Protein AF-A0A815YZP9-F1 (afdb_monomer_lite)

Sequence (103 aa):
FGKSSGSPTELGLYIDAQTAYDYLIYRQKILPENIIVLGTSLGASVAIQLVSDPLNHVKLAIFENAFISVPEIAKYFLTYAKSVIGITKSIGFIYLFDSLTKV

Secondary structure (DSSP, 8-state):
-TT--S---HHHHHHHHHHHHHIIIIIS---GGG-EEEEETHHHHHHHHHHHSTT---SEEEEES--S-HHHHHHHHHHHHHHHH------SSTTS---SS--

Structure (mmCIF, N/CA/C/O backbone):
data_AF-A0A815YZP9-F1
#
_entry.id   AF-A0A815YZP9-F1
#
loop_
_atom_site.group_PDB
_atom_site.id
_atom_site.type_symbol
_atom_site.label_atom_id
_atom_site.label_alt_id
_atom_site.label_comp_id
_atom_site.label_asym_id
_atom_site.label_entity_id
_atom_site.label_seq_id
_atom_site.pdbx_PDB_ins_code
_atom_site.Cartn_x
_atom_site.Cartn_y
_atom_site.Cartn_z
_atom_site.occupancy
_atom_site.B_iso_or_equiv
_atom_site.auth_seq_id
_atom_site.auth_comp_id
_atom_site.auth_asym_id
_atom_site.auth_atom_id
_atom_site.pdbx_PDB_model_num
ATOM 1 N N . PHE A 1 1 ? 1.144 10.297 -9.907 1.00 84.75 1 PHE A N 1
ATOM 2 C CA . PHE A 1 1 ? 0.330 9.675 -10.984 1.00 84.75 1 PHE A CA 1
ATOM 3 C C . PHE A 1 1 ? -0.967 10.460 -11.142 1.00 84.75 1 PHE A C 1
ATOM 5 O O . PHE A 1 1 ? -1.517 10.894 -10.136 1.00 84.75 1 PHE A O 1
ATOM 12 N N . GLY A 1 2 ? -1.458 10.680 -12.366 1.00 93.62 2 GLY A N 1
ATOM 13 C CA . GLY A 1 2 ? -2.653 11.502 -12.591 1.00 93.62 2 GLY A CA 1
ATOM 14 C C . GLY A 1 2 ? -2.469 12.934 -12.075 1.00 93.62 2 GLY A C 1
ATOM 15 O O . GLY A 1 2 ? -1.607 13.654 -12.567 1.00 93.62 2 GLY A O 1
ATOM 16 N N . LYS A 1 3 ? -3.263 13.327 -11.072 1.00 95.75 3 LYS A N 1
ATOM 17 C CA . LYS A 1 3 ? -3.179 14.646 -10.415 1.00 95.75 3 LYS A CA 1
ATOM 18 C C . LYS A 1 3 ? -2.314 14.661 -9.146 1.00 95.75 3 LYS A C 1
ATOM 20 O O . LYS A 1 3 ? -2.120 15.733 -8.580 1.00 95.75 3 LYS A O 1
ATOM 25 N N . SER A 1 4 ? -1.821 13.509 -8.683 1.00 93.12 4 SER A N 1
ATOM 26 C CA . SER A 1 4 ? -0.933 13.444 -7.515 1.00 93.12 4 SER A CA 1
ATOM 27 C C . SER A 1 4 ? 0.439 14.031 -7.848 1.00 93.12 4 SER A C 1
ATOM 29 O O . SER A 1 4 ? 0.972 13.766 -8.930 1.00 93.12 4 SER A O 1
ATOM 31 N N . SER A 1 5 ? 0.997 14.800 -6.912 1.00 95.31 5 SER A N 1
ATOM 32 C CA . SER A 1 5 ? 2.326 15.411 -7.005 1.00 95.31 5 SER A CA 1
ATOM 33 C C . SER A 1 5 ? 3.457 14.395 -6.781 1.00 95.31 5 SER A C 1
ATOM 35 O O . SER A 1 5 ? 3.213 13.210 -6.555 1.00 95.31 5 SER A O 1
ATOM 37 N N . GLY A 1 6 ? 4.706 14.869 -6.856 1.00 92.94 6 GLY A N 1
ATOM 38 C CA . GLY A 1 6 ? 5.900 14.058 -6.622 1.00 92.94 6 GLY A CA 1
ATOM 39 C C . GLY A 1 6 ? 6.318 13.209 -7.823 1.00 92.94 6 GLY A C 1
ATOM 40 O O . GLY A 1 6 ? 5.794 13.349 -8.929 1.00 92.94 6 GLY A O 1
ATOM 41 N N . SER A 1 7 ? 7.285 12.327 -7.580 1.00 93.06 7 SER A N 1
ATOM 42 C CA . SER A 1 7 ? 7.819 11.389 -8.569 1.00 93.06 7 SER A CA 1
ATOM 43 C C . SER A 1 7 ? 7.686 9.965 -8.038 1.00 93.06 7 SER A C 1
ATOM 45 O O . SER A 1 7 ? 7.932 9.751 -6.849 1.00 93.06 7 SER A O 1
ATOM 47 N N . PRO A 1 8 ? 7.320 8.987 -8.885 1.00 89.06 8 PRO A N 1
ATOM 48 C CA . PRO A 1 8 ? 7.169 7.612 -8.445 1.00 89.06 8 PRO A CA 1
ATOM 49 C C . PRO A 1 8 ? 8.532 7.053 -8.038 1.00 89.06 8 PRO A C 1
ATOM 51 O O . PRO A 1 8 ? 9.444 6.931 -8.854 1.00 89.06 8 PRO A O 1
ATOM 54 N N . THR A 1 9 ? 8.648 6.704 -6.767 1.00 91.00 9 THR A N 1
ATOM 55 C CA . THR A 1 9 ? 9.720 5.873 -6.230 1.00 91.00 9 THR A CA 1
ATOM 56 C C . THR A 1 9 ? 9.065 4.728 -5.492 1.00 91.00 9 THR A C 1
ATOM 58 O O . THR A 1 9 ? 7.912 4.822 -5.080 1.00 91.00 9 THR A O 1
ATOM 61 N N . GLU A 1 10 ? 9.781 3.634 -5.324 1.00 88.75 10 GLU A N 1
ATOM 62 C CA . GLU A 1 10 ? 9.223 2.475 -4.650 1.00 88.75 10 GLU A CA 1
ATOM 63 C C . GLU A 1 10 ? 8.792 2.772 -3.204 1.00 88.75 10 GLU A C 1
ATOM 65 O O . GLU A 1 10 ? 7.641 2.545 -2.840 1.00 88.75 10 GLU A O 1
ATOM 70 N N . LEU A 1 11 ? 9.683 3.382 -2.414 1.00 93.81 11 LEU A N 1
ATOM 71 C CA . LEU A 1 11 ? 9.358 3.841 -1.065 1.00 93.81 11 LEU A CA 1
ATOM 72 C C . LEU A 1 11 ? 8.194 4.842 -1.084 1.00 93.81 11 LEU A C 1
ATOM 74 O O . LEU A 1 11 ? 7.326 4.790 -0.218 1.00 93.81 11 LEU A O 1
ATOM 78 N N . GLY A 1 12 ? 8.152 5.726 -2.085 1.00 96.00 12 GLY A N 1
ATOM 79 C CA . GLY A 1 12 ? 7.045 6.658 -2.276 1.00 96.00 12 GLY A CA 1
ATOM 80 C C . GLY A 1 12 ? 5.712 5.942 -2.484 1.00 96.00 12 GLY A C 1
ATOM 81 O O . GLY A 1 12 ? 4.734 6.297 -1.842 1.00 96.00 12 GLY A O 1
ATOM 82 N N . LEU A 1 13 ? 5.678 4.883 -3.297 1.00 94.94 13 LEU A N 1
ATOM 83 C CA . LEU A 1 13 ? 4.468 4.089 -3.524 1.00 94.94 13 LEU A CA 1
ATOM 84 C C . LEU A 1 13 ? 3.998 3.366 -2.254 1.00 94.94 13 LEU A C 1
ATOM 86 O O . LEU A 1 13 ? 2.794 3.269 -2.029 1.00 94.94 13 LEU A O 1
ATOM 90 N N . TYR A 1 14 ? 4.917 2.892 -1.408 1.00 95.50 14 TYR A N 1
ATOM 91 C CA . TYR A 1 14 ? 4.558 2.311 -0.109 1.00 95.50 14 TYR A CA 1
ATOM 92 C C . TYR A 1 14 ? 3.980 3.352 0.849 1.00 95.50 14 TYR A C 1
ATOM 94 O O . TYR A 1 14 ? 2.959 3.098 1.486 1.00 95.50 14 TYR A O 1
ATOM 102 N N . ILE A 1 15 ? 4.582 4.542 0.907 1.00 97.31 15 ILE A N 1
ATOM 103 C CA . ILE A 1 15 ? 4.067 5.664 1.704 1.00 97.31 15 ILE A CA 1
ATOM 104 C C . ILE A 1 15 ? 2.686 6.092 1.198 1.00 97.31 15 ILE A C 1
ATOM 106 O O . ILE A 1 15 ? 1.778 6.305 2.002 1.00 97.31 15 ILE A O 1
ATOM 110 N N . ASP A 1 16 ? 2.502 6.184 -0.118 1.00 97.56 16 ASP A N 1
ATOM 111 C CA . ASP A 1 16 ? 1.221 6.528 -0.734 1.00 97.56 16 ASP A CA 1
ATOM 112 C C . ASP A 1 16 ? 0.142 5.490 -0.379 1.00 97.56 16 ASP A C 1
ATOM 114 O O . ASP A 1 16 ? -0.979 5.858 -0.021 1.00 97.56 16 ASP A O 1
ATOM 118 N N . ALA A 1 17 ? 0.481 4.196 -0.419 1.00 97.62 17 ALA A N 1
ATOM 119 C CA . ALA A 1 17 ? -0.427 3.114 -0.043 1.00 97.62 17 ALA A CA 1
ATOM 120 C C . ALA A 1 17 ? -0.816 3.169 1.441 1.00 97.62 17 ALA A C 1
ATOM 122 O O . ALA A 1 17 ? -2.005 3.087 1.759 1.00 97.62 17 ALA A O 1
ATOM 123 N N . GLN A 1 18 ? 0.155 3.378 2.338 1.00 98.38 18 GLN A N 1
ATOM 124 C CA . GLN A 1 18 ? -0.119 3.549 3.767 1.00 98.38 18 GLN A CA 1
ATOM 125 C C . GLN A 1 18 ? -0.999 4.774 4.015 1.00 98.38 18 GLN A C 1
ATOM 127 O O . GLN A 1 18 ? -1.987 4.695 4.736 1.00 98.38 18 GLN A O 1
ATOM 132 N N . THR A 1 19 ? -0.700 5.894 3.356 1.00 98.25 19 THR A N 1
ATOM 133 C CA . THR A 1 19 ? -1.473 7.137 3.485 1.00 98.25 19 THR A CA 1
ATOM 134 C C . THR A 1 19 ? -2.927 6.937 3.054 1.00 98.25 19 THR A C 1
ATOM 136 O O . THR A 1 19 ? -3.846 7.459 3.689 1.00 98.25 19 THR A O 1
ATOM 139 N N . ALA A 1 20 ? -3.161 6.166 1.988 1.00 97.94 20 ALA A N 1
ATOM 140 C CA . ALA A 1 20 ? -4.506 5.823 1.543 1.00 97.94 20 ALA A CA 1
ATOM 141 C C . ALA A 1 20 ? -5.245 4.943 2.566 1.00 97.94 20 ALA A C 1
ATOM 143 O O . ALA A 1 20 ? -6.410 5.211 2.865 1.00 97.94 20 ALA A O 1
ATOM 144 N N . TYR A 1 21 ? -4.579 3.935 3.134 1.00 98.56 21 TYR A N 1
ATOM 145 C CA . TYR A 1 21 ? -5.147 3.092 4.190 1.00 98.56 21 TYR A CA 1
ATOM 146 C C . TYR A 1 21 ? -5.487 3.908 5.449 1.00 98.56 21 TYR A C 1
ATOM 148 O O . TYR A 1 21 ? -6.629 3.892 5.915 1.00 98.56 21 TYR A O 1
ATOM 156 N N . ASP A 1 22 ? -4.549 4.722 5.929 1.00 98.50 22 ASP A N 1
ATOM 157 C CA . ASP A 1 22 ? -4.721 5.609 7.081 1.00 98.50 22 ASP A CA 1
ATOM 158 C C . ASP A 1 22 ? -5.873 6.597 6.874 1.00 98.50 22 ASP A C 1
ATOM 160 O O . ASP A 1 22 ? -6.635 6.899 7.796 1.00 98.50 22 ASP A O 1
ATOM 164 N N . TYR A 1 23 ? -6.055 7.093 5.651 1.00 98.62 23 TYR A N 1
ATOM 165 C CA . TYR A 1 23 ? -7.193 7.937 5.318 1.00 98.62 23 TYR A CA 1
ATOM 166 C C . TYR A 1 23 ? -8.529 7.203 5.519 1.00 98.62 23 TYR A C 1
ATOM 168 O O . TYR A 1 23 ? -9.452 7.768 6.118 1.00 98.62 23 TYR A O 1
ATOM 176 N N . LEU A 1 24 ? -8.643 5.946 5.079 1.00 98.44 24 LEU A N 1
ATOM 177 C CA . LEU A 1 24 ? -9.858 5.147 5.272 1.00 98.44 24 LEU A CA 1
ATOM 178 C C . LEU A 1 24 ? -10.141 4.911 6.764 1.00 98.44 24 LEU A C 1
ATOM 180 O O . LEU A 1 24 ? -11.262 5.140 7.225 1.00 98.44 24 LEU A O 1
ATOM 184 N N . ILE A 1 25 ? -9.121 4.540 7.536 1.00 98.19 25 ILE A N 1
ATOM 185 C CA . ILE A 1 25 ? -9.261 4.255 8.969 1.00 98.19 25 ILE A CA 1
ATOM 186 C C . ILE A 1 25 ? -9.542 5.532 9.769 1.00 98.19 25 ILE A C 1
ATOM 188 O O . ILE A 1 25 ? -10.538 5.640 10.487 1.00 98.19 25 ILE A O 1
ATOM 192 N N . TYR A 1 26 ? -8.680 6.541 9.664 1.00 98.06 26 TYR A N 1
ATOM 193 C CA . TYR A 1 26 ? -8.694 7.668 10.595 1.00 98.06 26 TYR A CA 1
ATOM 194 C C . TYR A 1 26 ? -9.608 8.804 10.159 1.00 98.06 26 TYR A C 1
ATOM 196 O O . TYR A 1 26 ? -10.181 9.473 11.028 1.00 98.06 26 TYR A O 1
ATOM 204 N N . ARG A 1 27 ? -9.757 9.040 8.850 1.00 98.25 27 ARG A N 1
ATOM 205 C CA . ARG A 1 27 ? -10.597 10.126 8.320 1.00 98.25 27 ARG A CA 1
ATOM 206 C C . ARG A 1 27 ? -11.991 9.638 7.965 1.00 98.25 27 ARG A C 1
ATOM 208 O O . ARG A 1 27 ? -12.948 10.296 8.354 1.00 98.25 27 ARG A O 1
ATOM 215 N N . GLN A 1 28 ? -12.100 8.505 7.275 1.00 98.38 28 GLN A N 1
ATOM 216 C CA . GLN A 1 28 ? -13.396 7.937 6.883 1.00 98.38 28 GLN A CA 1
ATOM 217 C C . GLN A 1 28 ? -14.015 7.040 7.962 1.00 98.38 28 GLN A C 1
ATOM 219 O O . GLN A 1 28 ? -15.191 6.708 7.858 1.00 98.38 28 GLN A O 1
ATOM 224 N N . LYS A 1 29 ? -13.260 6.685 9.016 1.00 98.25 29 LYS A N 1
ATOM 225 C CA . LYS A 1 29 ? -13.731 5.827 10.120 1.00 98.25 29 LYS A CA 1
ATOM 226 C C . LYS A 1 29 ? -14.246 4.468 9.636 1.00 98.25 29 LYS A C 1
ATOM 228 O O . LYS A 1 29 ? -15.143 3.887 10.242 1.00 98.25 29 LYS A O 1
ATOM 233 N N . ILE A 1 30 ? -13.677 3.966 8.542 1.00 98.44 30 ILE A N 1
ATOM 234 C CA . ILE A 1 30 ? -13.977 2.634 8.028 1.00 98.44 30 ILE A CA 1
ATOM 235 C C . ILE A 1 30 ? -13.247 1.627 8.908 1.00 98.44 30 ILE A C 1
ATOM 237 O O . ILE A 1 30 ? -12.057 1.774 9.174 1.00 98.44 30 ILE A O 1
ATOM 241 N N . LEU A 1 31 ? -13.971 0.614 9.373 1.00 98.12 31 LEU A N 1
ATOM 242 C CA . LEU A 1 31 ? -13.374 -0.454 10.163 1.00 98.12 31 LEU A CA 1
ATOM 243 C C . LEU A 1 31 ? -12.508 -1.364 9.267 1.00 98.12 31 LEU A C 1
ATOM 245 O O . LEU A 1 31 ? -12.926 -1.650 8.138 1.00 98.12 31 LEU A O 1
ATOM 249 N N . PRO A 1 32 ? -11.341 -1.838 9.742 1.00 97.31 32 PRO A N 1
ATOM 250 C CA . PRO A 1 32 ? -10.438 -2.712 8.986 1.00 97.31 32 PRO A CA 1
ATOM 251 C C . PRO A 1 32 ? -11.116 -3.918 8.313 1.00 97.31 32 PRO A C 1
ATOM 253 O O . PRO A 1 32 ? -10.837 -4.246 7.159 1.00 97.31 32 PRO A O 1
ATOM 256 N N . GLU A 1 33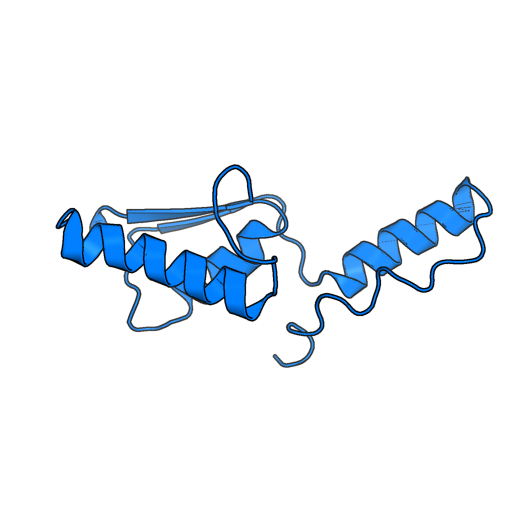 ? -12.079 -4.548 8.988 1.00 97.44 33 GLU A N 1
ATOM 257 C CA . GLU A 1 33 ? -12.849 -5.696 8.495 1.00 97.44 33 GLU A CA 1
ATOM 258 C C . GLU A 1 33 ? -13.788 -5.377 7.320 1.00 97.44 33 GLU A C 1
ATOM 260 O O . GLU A 1 33 ? -14.389 -6.283 6.739 1.00 97.44 33 GLU A O 1
ATOM 265 N N . ASN A 1 34 ? -13.914 -4.101 6.951 1.00 98.19 34 ASN A N 1
ATOM 266 C CA . ASN A 1 34 ? -14.651 -3.638 5.779 1.00 98.19 34 ASN A CA 1
ATOM 267 C C . ASN A 1 34 ? -13.727 -3.196 4.634 1.00 98.19 34 ASN A C 1
ATOM 269 O O . ASN A 1 34 ? -14.216 -2.728 3.607 1.00 98.19 34 ASN A O 1
ATOM 273 N N . ILE A 1 35 ? -12.410 -3.356 4.781 1.00 98.25 35 ILE A N 1
ATOM 274 C CA . ILE A 1 35 ? -11.422 -2.991 3.764 1.00 98.25 35 ILE A CA 1
ATOM 275 C C . ILE A 1 35 ? -10.974 -4.242 3.011 1.00 98.25 35 ILE A C 1
ATOM 277 O O . ILE A 1 35 ? -10.555 -5.232 3.610 1.00 98.25 35 ILE A O 1
ATOM 281 N N . ILE A 1 36 ? -11.040 -4.180 1.681 1.00 98.19 36 ILE A N 1
ATOM 282 C CA . ILE A 1 36 ? -10.432 -5.162 0.781 1.00 98.19 36 ILE A CA 1
ATOM 283 C C . ILE A 1 36 ? -9.327 -4.452 0.009 1.00 98.19 36 ILE A C 1
ATOM 285 O O . ILE A 1 36 ? -9.568 -3.407 -0.597 1.00 98.19 36 ILE A O 1
ATOM 289 N N . VAL A 1 37 ? -8.129 -5.028 0.014 1.00 98.06 37 VAL A N 1
ATOM 290 C CA . VAL A 1 37 ? -6.997 -4.521 -0.764 1.00 98.06 37 VAL A CA 1
ATOM 291 C C . VAL A 1 37 ? -6.911 -5.299 -2.069 1.00 98.06 37 VAL A C 1
ATOM 293 O O . VAL A 1 37 ? -6.811 -6.523 -2.061 1.00 98.06 37 VAL A O 1
ATOM 296 N N . LEU A 1 38 ? -6.937 -4.587 -3.194 1.00 97.19 38 LEU A N 1
ATOM 297 C CA . LEU A 1 38 ? -6.750 -5.155 -4.527 1.00 97.19 38 LEU A CA 1
ATOM 298 C C . LEU A 1 38 ? -5.472 -4.585 -5.141 1.00 97.19 38 LEU A C 1
ATOM 300 O O . LEU A 1 38 ? -5.379 -3.382 -5.383 1.00 97.19 38 LEU A O 1
ATOM 304 N N . GLY A 1 39 ? -4.506 -5.454 -5.418 1.00 95.44 39 GLY A N 1
ATOM 305 C CA . GLY A 1 39 ? -3.278 -5.104 -6.118 1.00 95.44 39 GLY A CA 1
ATOM 306 C C . GLY A 1 39 ? -3.221 -5.751 -7.498 1.00 95.44 39 GLY A C 1
ATOM 307 O O . GLY A 1 39 ? -3.381 -6.962 -7.619 1.00 95.44 39 GLY A O 1
ATOM 308 N N . THR A 1 40 ? -2.970 -4.961 -8.543 1.00 93.25 40 THR A N 1
ATOM 309 C CA . THR A 1 40 ? -2.884 -5.450 -9.929 1.00 93.25 40 THR A CA 1
ATOM 310 C C . THR A 1 40 ? -1.547 -5.077 -10.560 1.00 93.25 40 THR A C 1
ATOM 312 O O . THR A 1 40 ? -1.075 -3.949 -10.395 1.00 93.25 40 THR A O 1
ATOM 315 N N . SER A 1 41 ? -0.923 -6.002 -11.298 1.00 89.88 41 SER A N 1
ATOM 316 C CA . SER A 1 41 ? 0.375 -5.762 -11.952 1.00 89.88 41 SER A CA 1
ATOM 317 C C . SER A 1 41 ? 1.409 -5.214 -10.946 1.00 89.88 41 SER A C 1
ATOM 319 O O . SER A 1 41 ? 1.618 -5.827 -9.901 1.00 89.88 41 SER A O 1
ATOM 321 N N . LEU A 1 42 ? 2.010 -4.043 -11.188 1.00 87.88 42 LEU A N 1
ATOM 322 C CA . LEU A 1 42 ? 2.928 -3.376 -10.248 1.00 87.88 42 LEU A CA 1
ATOM 323 C C . LEU A 1 42 ? 2.277 -3.068 -8.888 1.00 87.88 42 LEU A C 1
ATOM 325 O O . LEU A 1 42 ? 2.931 -3.137 -7.849 1.00 87.88 42 LEU A O 1
ATOM 329 N N . GLY A 1 43 ? 0.983 -2.748 -8.884 1.00 91.62 43 GLY A N 1
ATOM 330 C CA . GLY A 1 43 ? 0.230 -2.471 -7.665 1.00 91.62 43 GLY A CA 1
ATOM 331 C C . GLY A 1 43 ? 0.090 -3.690 -6.754 1.00 91.62 43 GLY A C 1
ATOM 332 O O . GLY A 1 43 ? -0.171 -3.516 -5.569 1.00 91.62 43 GLY A O 1
ATOM 333 N N . ALA A 1 44 ? 0.299 -4.910 -7.264 1.00 93.44 44 ALA A N 1
ATOM 334 C CA . ALA A 1 44 ? 0.309 -6.112 -6.437 1.00 93.44 44 ALA A CA 1
ATOM 335 C C . ALA A 1 44 ? 1.456 -6.094 -5.421 1.00 93.44 44 ALA A C 1
ATOM 337 O O . ALA A 1 44 ? 1.215 -6.351 -4.248 1.00 93.44 44 ALA A O 1
ATOM 338 N N . SER A 1 45 ? 2.670 -5.709 -5.827 1.00 91.06 45 SER A N 1
ATOM 339 C CA . SER A 1 45 ? 3.814 -5.609 -4.909 1.00 91.06 45 SER A CA 1
ATOM 340 C C . SER A 1 45 ? 3.578 -4.556 -3.822 1.00 91.06 45 SER A C 1
ATOM 342 O O . SER A 1 45 ? 3.834 -4.802 -2.648 1.00 91.06 45 SER A O 1
ATOM 344 N N . VAL A 1 46 ? 3.008 -3.408 -4.198 1.00 94.25 46 VAL A N 1
ATOM 345 C CA . VAL A 1 46 ? 2.642 -2.334 -3.259 1.00 94.25 46 VAL A CA 1
ATOM 346 C C . VAL A 1 46 ? 1.564 -2.792 -2.273 1.00 94.25 46 VAL A C 1
ATOM 348 O O . VAL A 1 46 ? 1.673 -2.543 -1.075 1.00 94.25 46 VAL A O 1
ATOM 351 N N . ALA A 1 47 ? 0.544 -3.500 -2.759 1.00 96.00 47 ALA A N 1
ATOM 352 C CA . ALA A 1 47 ? -0.519 -4.054 -1.931 1.00 96.00 47 ALA A CA 1
ATOM 353 C C . ALA A 1 47 ? -0.007 -5.129 -0.961 1.00 96.00 47 ALA A C 1
ATOM 355 O O . ALA A 1 47 ? -0.401 -5.118 0.201 1.00 96.00 47 ALA A O 1
ATOM 356 N N . ILE A 1 48 ? 0.878 -6.025 -1.416 1.00 94.62 48 ILE A N 1
ATOM 357 C CA . ILE A 1 48 ? 1.530 -7.032 -0.567 1.00 94.62 48 ILE A CA 1
ATOM 358 C C . ILE A 1 48 ? 2.305 -6.339 0.550 1.00 94.62 48 ILE A C 1
ATOM 360 O O . ILE A 1 48 ? 2.115 -6.690 1.712 1.00 94.62 48 ILE A O 1
ATOM 364 N N . GLN A 1 49 ? 3.122 -5.333 0.224 1.00 95.12 49 GLN A N 1
ATOM 365 C CA . GLN A 1 49 ? 3.878 -4.586 1.228 1.00 95.12 49 GLN A CA 1
ATOM 366 C C . GLN A 1 49 ? 2.956 -3.951 2.277 1.00 95.12 49 GLN A C 1
ATOM 368 O O . GLN A 1 49 ? 3.238 -4.050 3.467 1.00 95.12 49 GLN A O 1
ATOM 373 N N . LEU A 1 50 ? 1.838 -3.351 1.849 1.00 97.69 50 LEU A N 1
ATOM 374 C CA . LEU A 1 50 ? 0.858 -2.743 2.751 1.00 97.69 50 LEU A CA 1
ATOM 375 C C . LEU A 1 50 ? 0.269 -3.767 3.732 1.00 97.69 50 LEU A C 1
ATOM 377 O O . LEU A 1 50 ? 0.256 -3.517 4.932 1.00 97.69 50 LEU A O 1
ATOM 381 N N . VAL A 1 51 ? -0.214 -4.912 3.241 1.00 97.19 51 VAL A N 1
ATOM 382 C CA . VAL A 1 51 ? -0.881 -5.921 4.091 1.00 97.19 51 VAL A CA 1
ATOM 383 C C . VAL A 1 51 ? 0.092 -6.833 4.844 1.00 97.19 51 VAL A C 1
ATOM 385 O O . VAL A 1 51 ? -0.339 -7.611 5.690 1.00 97.19 51 VAL A O 1
ATOM 388 N N . SER A 1 52 ? 1.391 -6.768 4.535 1.00 95.88 52 SER A N 1
ATOM 389 C CA . SER A 1 52 ? 2.430 -7.497 5.277 1.00 95.88 52 SER A CA 1
ATOM 390 C C . SER A 1 52 ? 2.803 -6.807 6.589 1.00 95.88 52 SER A C 1
ATOM 392 O O . SER A 1 52 ? 3.401 -7.442 7.457 1.00 95.88 52 SER A O 1
ATOM 394 N N . ASP A 1 53 ? 2.462 -5.525 6.749 1.00 96.62 53 ASP A N 1
ATOM 395 C CA . ASP A 1 53 ? 2.610 -4.832 8.024 1.00 96.62 53 ASP A CA 1
ATOM 396 C C . ASP A 1 53 ? 1.578 -5.382 9.029 1.00 96.62 53 ASP A C 1
ATOM 398 O O . ASP A 1 53 ? 0.372 -5.305 8.771 1.00 96.62 53 ASP A O 1
ATOM 402 N N . PRO A 1 54 ? 2.003 -5.921 10.187 1.00 95.31 54 PRO A N 1
ATOM 403 C CA . PRO A 1 54 ? 1.088 -6.479 11.181 1.00 95.31 54 PRO A CA 1
ATOM 404 C C . PRO A 1 54 ? 0.105 -5.456 11.776 1.00 95.31 54 PRO A C 1
ATOM 406 O O . PRO A 1 54 ? -0.878 -5.867 12.392 1.00 95.31 54 PRO A O 1
ATOM 409 N N . LEU A 1 55 ? 0.349 -4.151 11.614 1.00 96.00 55 LEU A N 1
ATOM 410 C CA . LEU A 1 55 ? -0.554 -3.079 12.047 1.00 96.00 55 LEU A CA 1
ATOM 411 C C . LEU A 1 55 ? -1.688 -2.807 11.045 1.00 96.00 55 LEU A C 1
ATOM 413 O O . LEU A 1 55 ? -2.685 -2.169 11.395 1.00 96.00 55 LEU A O 1
ATOM 417 N N . ASN A 1 56 ? -1.567 -3.299 9.813 1.00 97.69 56 ASN A N 1
ATOM 418 C CA . ASN A 1 56 ? -2.542 -3.080 8.753 1.00 97.69 56 ASN A CA 1
ATOM 419 C C . ASN A 1 56 ? -3.493 -4.272 8.637 1.00 97.69 56 ASN A C 1
ATOM 421 O O . ASN A 1 56 ? -3.294 -5.206 7.860 1.00 97.69 56 ASN A O 1
ATOM 425 N N . HIS A 1 57 ? -4.574 -4.229 9.410 1.00 97.00 57 HIS A N 1
ATOM 426 C CA . HIS A 1 57 ? -5.639 -5.219 9.316 1.00 97.00 57 HIS A CA 1
ATOM 427 C C . HIS A 1 57 ? -6.546 -4.946 8.111 1.00 97.00 57 HIS A C 1
ATOM 429 O O . HIS A 1 57 ? -6.966 -3.822 7.850 1.00 97.00 57 HIS A O 1
ATOM 435 N N . VAL A 1 58 ? -6.886 -5.996 7.373 1.00 97.94 58 VAL A N 1
ATOM 436 C CA . VAL A 1 58 ? -7.829 -5.929 6.252 1.00 97.94 58 VAL A CA 1
ATOM 437 C C . VAL A 1 58 ? -8.694 -7.179 6.255 1.00 97.94 58 VAL A C 1
ATOM 439 O O . VAL A 1 58 ? -8.294 -8.223 6.770 1.00 97.94 58 VAL A O 1
ATOM 442 N N . LYS A 1 59 ? -9.877 -7.102 5.650 1.00 98.25 59 LYS A N 1
ATOM 443 C CA . LYS A 1 59 ? -10.758 -8.263 5.485 1.00 98.25 59 LYS A CA 1
ATOM 444 C C . LYS A 1 59 ? -10.146 -9.320 4.573 1.00 98.25 59 LYS A C 1
ATOM 446 O O . LYS A 1 59 ? -10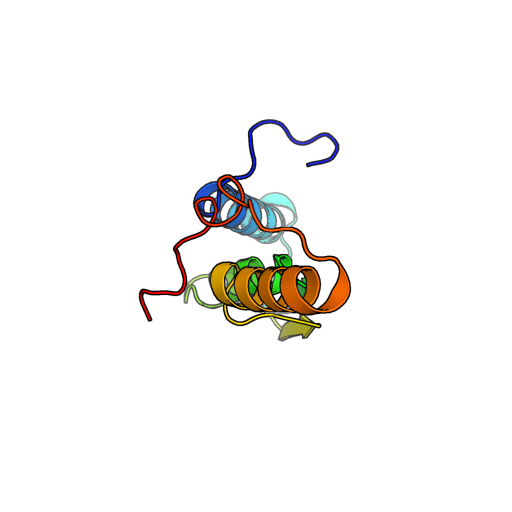.276 -10.515 4.819 1.00 98.25 59 LYS A O 1
ATOM 451 N N . LEU A 1 60 ? -9.577 -8.861 3.462 1.00 97.75 60 LEU A N 1
ATOM 452 C CA . LEU A 1 60 ? -9.086 -9.696 2.375 1.00 97.75 60 LEU A CA 1
ATOM 453 C C . LEU A 1 60 ? -8.091 -8.901 1.528 1.00 97.75 60 LEU A C 1
ATOM 455 O O . LEU A 1 60 ? -8.284 -7.706 1.298 1.00 97.75 60 LEU A O 1
ATOM 459 N N . ALA A 1 61 ? -7.076 -9.589 1.015 1.00 97.00 61 ALA A N 1
ATOM 460 C CA . ALA A 1 61 ? -6.188 -9.076 -0.016 1.00 97.00 61 ALA A CA 1
ATOM 461 C C . ALA A 1 61 ? -6.305 -9.944 -1.276 1.00 97.00 61 ALA A C 1
ATOM 463 O O . ALA A 1 61 ? -6.319 -11.172 -1.190 1.00 97.00 61 ALA A O 1
ATOM 464 N N . ILE A 1 62 ? -6.411 -9.302 -2.438 1.00 97.31 62 ILE A N 1
ATOM 465 C CA . ILE A 1 62 ? -6.491 -9.945 -3.751 1.00 97.31 62 ILE A CA 1
ATOM 466 C C . ILE A 1 62 ? -5.349 -9.402 -4.604 1.00 97.31 62 ILE A C 1
ATOM 468 O O . ILE A 1 62 ? -5.166 -8.188 -4.712 1.00 97.31 62 ILE A O 1
ATOM 472 N N . PHE A 1 63 ? -4.597 -10.305 -5.229 1.00 94.88 63 PHE A N 1
ATOM 473 C CA . PHE A 1 63 ? -3.483 -9.954 -6.102 1.00 94.88 63 PHE A CA 1
ATOM 474 C C . PHE A 1 63 ? -3.716 -10.547 -7.487 1.00 94.88 63 PHE A C 1
ATOM 476 O O . PHE A 1 63 ? -3.819 -11.764 -7.634 1.00 94.88 63 PHE A O 1
ATOM 483 N N . GLU A 1 64 ? -3.786 -9.695 -8.505 1.00 93.00 64 GLU A N 1
ATOM 484 C CA . GLU A 1 64 ? -4.005 -10.117 -9.887 1.00 93.00 64 GLU A CA 1
ATOM 485 C C . GLU A 1 64 ? -2.811 -9.779 -10.769 1.00 93.00 64 GLU A C 1
ATOM 487 O O . GLU A 1 64 ? -2.288 -8.660 -10.742 1.00 93.00 64 GLU A O 1
ATOM 492 N N . ASN A 1 65 ? -2.406 -10.747 -11.597 1.00 87.12 65 ASN A N 1
ATOM 493 C CA . ASN A 1 65 ? -1.295 -10.603 -12.542 1.00 87.12 65 ASN A CA 1
ATOM 494 C C . ASN A 1 65 ? -0.038 -10.005 -11.885 1.00 87.12 65 ASN A C 1
ATOM 496 O O . ASN A 1 65 ? 0.656 -9.177 -12.475 1.00 87.12 65 ASN A O 1
ATOM 500 N N . ALA A 1 66 ? 0.208 -10.397 -10.633 1.00 83.56 66 ALA A N 1
ATOM 501 C CA . ALA A 1 66 ? 1.375 -9.990 -9.876 1.00 83.56 66 ALA A CA 1
ATOM 502 C C . ALA A 1 66 ? 2.632 -10.586 -10.514 1.00 83.56 66 ALA A C 1
ATOM 504 O O . ALA A 1 66 ? 2.625 -11.723 -10.989 1.00 83.56 66 ALA A O 1
ATOM 505 N N . PHE A 1 67 ? 3.723 -9.833 -10.493 1.00 76.25 67 PHE A N 1
ATOM 506 C CA . PHE A 1 67 ? 5.040 -10.346 -10.843 1.00 76.25 67 PHE A CA 1
ATOM 507 C C . PHE A 1 67 ? 5.930 -10.345 -9.606 1.00 76.25 67 PHE A C 1
ATOM 509 O O . PHE A 1 67 ? 5.796 -9.503 -8.720 1.00 76.25 67 PHE A O 1
ATOM 516 N N . ILE A 1 68 ? 6.846 -11.308 -9.563 1.00 70.25 68 ILE A N 1
ATOM 517 C CA . ILE A 1 68 ? 7.728 -11.526 -8.415 1.00 70.25 68 ILE A CA 1
ATOM 518 C C . ILE A 1 68 ? 8.807 -10.442 -8.355 1.00 70.25 68 ILE A C 1
ATOM 520 O O . ILE A 1 68 ? 9.194 -10.029 -7.269 1.00 70.25 68 ILE A O 1
ATOM 524 N N . SER A 1 69 ? 9.270 -9.926 -9.502 1.00 71.50 69 SER A N 1
ATOM 525 C CA . SER A 1 69 ? 10.188 -8.786 -9.512 1.00 71.50 69 SER A CA 1
ATOM 526 C C . SER A 1 69 ? 10.163 -7.976 -10.815 1.00 71.50 69 SER A C 1
ATOM 528 O O . SER A 1 69 ? 10.011 -8.518 -11.916 1.00 71.50 69 SER A O 1
ATOM 530 N N . VAL A 1 70 ? 10.342 -6.653 -10.691 1.00 72.44 70 VAL A N 1
ATOM 531 C CA . VAL A 1 70 ? 10.490 -5.749 -11.847 1.00 72.44 70 VAL A CA 1
ATOM 532 C C . VAL A 1 70 ? 11.725 -6.110 -12.687 1.00 72.44 70 VAL A C 1
ATOM 534 O O . VAL A 1 70 ? 11.606 -6.153 -13.913 1.00 72.44 70 VAL A O 1
ATOM 537 N N . PRO A 1 71 ? 12.902 -6.418 -12.106 1.00 73.88 71 PRO A N 1
ATOM 538 C CA . PRO A 1 71 ? 14.059 -6.818 -12.902 1.00 73.88 71 PRO A CA 1
ATOM 539 C C . PRO A 1 71 ? 13.834 -8.114 -13.686 1.00 73.88 71 PRO A C 1
ATOM 541 O O . PRO A 1 71 ? 14.277 -8.218 -14.829 1.00 73.88 71 PRO A O 1
ATOM 544 N N . GLU A 1 72 ? 13.129 -9.096 -13.121 1.00 76.12 72 GLU A N 1
ATOM 545 C CA . GLU A 1 72 ? 12.846 -10.364 -13.799 1.00 76.12 72 GLU A CA 1
ATOM 546 C C . GLU A 1 72 ? 11.857 -10.184 -14.948 1.00 76.12 72 GLU A C 1
ATOM 548 O O . GLU A 1 72 ? 12.121 -10.663 -16.054 1.00 76.12 72 GLU A O 1
ATOM 553 N N . ILE A 1 73 ? 10.779 -9.418 -14.744 1.00 79.88 73 ILE A N 1
ATOM 554 C CA . ILE A 1 73 ? 9.848 -9.120 -15.836 1.00 79.88 73 ILE A CA 1
ATOM 555 C C . ILE A 1 73 ? 10.532 -8.264 -16.914 1.00 79.88 73 ILE A C 1
ATOM 557 O O . ILE A 1 73 ? 10.383 -8.532 -18.106 1.00 79.88 73 ILE A O 1
ATOM 561 N N . ALA A 1 74 ? 11.373 -7.300 -16.525 1.00 78.50 74 ALA A N 1
ATOM 562 C CA . ALA A 1 74 ? 12.170 -6.511 -17.460 1.00 78.50 74 ALA A CA 1
ATOM 563 C C . ALA A 1 74 ? 13.146 -7.396 -18.247 1.00 78.50 74 ALA A C 1
ATOM 565 O O . ALA A 1 74 ? 13.257 -7.254 -19.463 1.00 78.50 74 ALA A O 1
ATOM 566 N N . LYS A 1 75 ? 13.816 -8.351 -17.594 1.00 79.56 75 LYS A N 1
ATOM 567 C CA . LYS A 1 75 ? 14.689 -9.330 -18.254 1.00 79.56 75 LYS A CA 1
ATOM 568 C C . LYS A 1 75 ? 13.906 -10.189 -19.240 1.00 79.56 75 LYS A C 1
ATOM 570 O O . LYS A 1 75 ? 14.394 -10.396 -20.351 1.00 79.56 75 LYS A O 1
ATOM 575 N N . TYR A 1 76 ? 12.716 -10.658 -18.871 1.00 78.75 76 TYR A N 1
ATOM 576 C CA . TYR A 1 76 ? 11.838 -11.414 -19.763 1.00 78.75 76 TYR A CA 1
ATOM 577 C C . TYR A 1 76 ? 11.498 -10.599 -21.020 1.00 78.75 76 TYR A C 1
ATOM 579 O O . TYR A 1 76 ? 11.791 -11.038 -22.135 1.00 78.75 76 TYR A O 1
ATOM 587 N N . PHE A 1 77 ? 11.004 -9.368 -20.853 1.00 78.12 77 PHE A N 1
ATOM 588 C CA . PHE A 1 77 ? 10.665 -8.483 -21.972 1.00 78.12 77 PHE A CA 1
ATOM 589 C C . PHE A 1 77 ? 11.875 -8.111 -22.830 1.00 78.12 77 PHE A C 1
ATOM 591 O O . PHE A 1 77 ? 11.783 -8.128 -24.054 1.00 78.12 77 PHE A O 1
ATOM 598 N N . LEU A 1 78 ? 13.023 -7.808 -22.223 1.00 77.38 78 LEU A N 1
ATOM 599 C CA . LEU A 1 78 ? 14.247 -7.478 -22.953 1.00 77.38 78 LEU A CA 1
ATOM 600 C C . LEU A 1 78 ? 14.806 -8.679 -23.717 1.00 77.38 78 LEU A C 1
ATOM 602 O O . LEU A 1 78 ? 15.320 -8.512 -24.819 1.00 77.38 78 LEU A O 1
ATOM 606 N N . THR A 1 79 ? 14.711 -9.884 -23.154 1.00 76.75 79 THR A N 1
ATOM 607 C CA . THR A 1 79 ? 15.139 -11.116 -23.832 1.00 76.75 79 THR A CA 1
ATOM 608 C C . THR A 1 79 ? 14.241 -11.400 -25.030 1.00 76.75 79 THR A C 1
ATOM 610 O O . THR A 1 79 ? 14.752 -11.651 -26.118 1.00 76.75 79 THR A O 1
ATOM 613 N N . TYR A 1 80 ? 12.924 -11.267 -24.859 1.00 74.25 80 TYR A N 1
ATOM 614 C CA . TYR A 1 80 ? 11.955 -11.377 -25.948 1.00 74.25 80 TYR A CA 1
ATOM 615 C C . TYR A 1 80 ? 12.173 -10.304 -27.029 1.00 74.25 80 TYR A C 1
ATOM 617 O O . TYR A 1 80 ? 12.218 -10.599 -28.219 1.00 74.25 80 TYR A O 1
ATOM 625 N N . ALA A 1 81 ? 12.397 -9.049 -26.635 1.00 71.00 81 ALA A N 1
ATOM 626 C CA . ALA A 1 81 ? 12.673 -7.961 -27.570 1.00 71.00 81 ALA A CA 1
ATOM 627 C C . ALA A 1 81 ? 13.984 -8.174 -28.350 1.00 71.00 81 ALA A C 1
ATOM 629 O O . ALA A 1 81 ? 14.063 -7.871 -29.540 1.00 71.00 81 ALA A O 1
ATOM 630 N N . LYS A 1 82 ? 15.014 -8.734 -27.706 1.00 70.50 82 LYS A N 1
ATOM 631 C CA . LYS A 1 82 ? 16.260 -9.129 -28.375 1.00 70.50 82 LYS A CA 1
ATOM 632 C C . LYS A 1 82 ? 16.033 -10.256 -29.378 1.00 70.50 82 LYS A C 1
ATOM 634 O O . LYS A 1 82 ? 16.561 -10.170 -30.483 1.00 70.50 82 LYS A O 1
ATOM 639 N N . SER A 1 83 ? 15.265 -11.284 -29.013 1.00 72.00 83 SER A N 1
ATOM 640 C CA . SER A 1 83 ? 15.047 -12.457 -29.866 1.00 72.00 83 SER A CA 1
ATOM 641 C C . SER A 1 83 ? 14.116 -12.186 -31.048 1.00 72.00 83 SER A C 1
ATOM 643 O O . SER A 1 83 ? 14.284 -12.808 -32.092 1.00 72.00 83 SER A O 1
ATOM 645 N N . VAL A 1 84 ? 13.167 -11.254 -30.910 1.00 68.56 84 VAL A N 1
ATOM 646 C CA . VAL A 1 84 ? 12.162 -10.957 -31.945 1.00 68.56 84 VAL A CA 1
ATOM 647 C C . VAL A 1 84 ? 12.508 -9.717 -32.774 1.00 68.56 84 VAL A C 1
ATOM 649 O O . VAL A 1 84 ? 12.189 -9.667 -33.957 1.00 68.56 84 VAL A O 1
ATOM 652 N N . ILE A 1 85 ? 13.156 -8.712 -32.178 1.00 64.62 85 ILE A N 1
ATOM 653 C CA . ILE A 1 85 ? 13.256 -7.356 -32.752 1.00 64.62 85 ILE A CA 1
ATOM 654 C C . ILE A 1 85 ? 14.713 -6.890 -32.942 1.00 64.62 85 ILE A C 1
ATOM 656 O O . ILE A 1 85 ? 14.950 -5.821 -33.496 1.00 64.62 85 ILE A O 1
ATOM 660 N N . GLY A 1 86 ? 15.711 -7.657 -32.484 1.00 58.53 86 GLY A N 1
ATOM 661 C CA . GLY A 1 86 ? 17.133 -7.345 -32.695 1.00 58.53 86 GLY A CA 1
ATOM 662 C C . GLY A 1 86 ? 17.658 -6.100 -31.958 1.00 58.53 86 GLY A C 1
ATOM 663 O O . GLY A 1 86 ? 18.738 -5.606 -32.280 1.00 58.53 86 GLY A O 1
ATOM 664 N N . ILE A 1 87 ? 16.932 -5.574 -30.963 1.00 58.53 87 ILE A N 1
ATOM 665 C CA . ILE A 1 87 ? 17.335 -4.370 -30.214 1.00 58.53 87 ILE A CA 1
ATOM 666 C C . ILE A 1 87 ? 18.426 -4.729 -29.191 1.00 58.53 87 ILE A C 1
ATOM 668 O O . ILE A 1 87 ? 18.175 -5.421 -28.207 1.00 58.53 87 ILE A O 1
ATOM 672 N N . THR A 1 88 ? 19.652 -4.238 -29.398 1.00 53.50 88 THR A 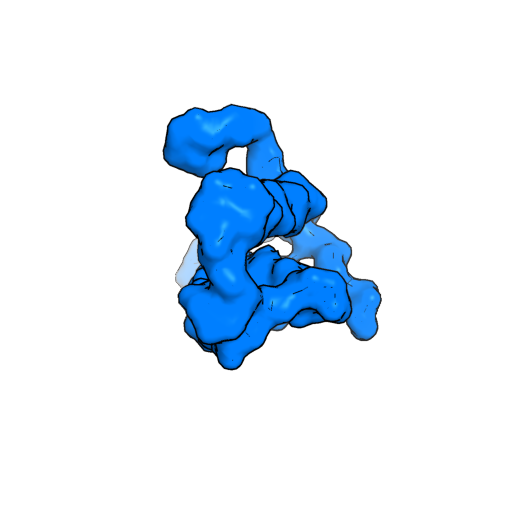N 1
ATOM 673 C CA . THR A 1 88 ? 20.841 -4.615 -28.605 1.00 53.50 88 THR A CA 1
ATOM 674 C C . THR A 1 88 ? 21.215 -3.656 -27.467 1.00 53.50 88 THR A C 1
ATOM 676 O O . THR A 1 88 ? 22.072 -4.009 -26.658 1.00 53.50 88 THR A O 1
ATOM 679 N N . LYS A 1 89 ? 20.586 -2.479 -27.328 1.00 49.38 89 LYS A N 1
ATOM 680 C CA . LYS A 1 89 ? 20.928 -1.500 -26.273 1.00 49.38 89 LYS A CA 1
ATOM 681 C C . LYS A 1 89 ? 19.738 -1.136 -25.383 1.00 49.38 89 LYS A C 1
ATOM 683 O O . LYS A 1 89 ? 18.798 -0.500 -25.844 1.00 49.38 89 LYS A O 1
ATOM 688 N N . SER A 1 90 ? 19.848 -1.437 -24.087 1.00 50.50 90 SER A N 1
ATOM 689 C CA . SER A 1 90 ? 18.888 -1.009 -23.056 1.00 50.50 90 SER A CA 1
ATOM 690 C C . SER A 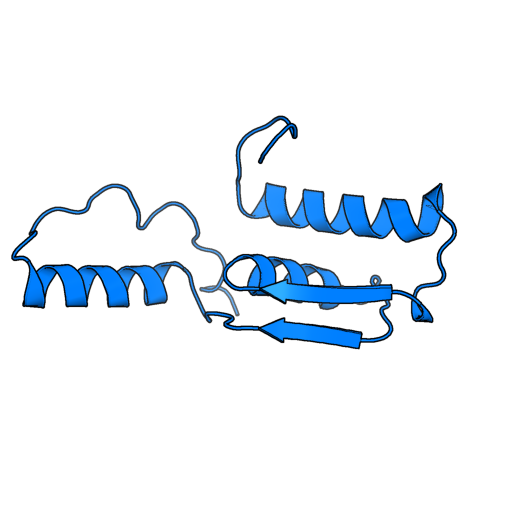1 90 ? 19.647 -0.671 -21.767 1.00 50.50 90 SER A C 1
ATOM 692 O O . SER A 1 90 ? 19.969 -1.562 -20.992 1.00 50.50 90 SER A O 1
ATOM 694 N N . ILE A 1 91 ? 19.989 0.608 -21.559 1.00 47.41 91 ILE A N 1
ATOM 695 C CA . ILE A 1 91 ? 20.803 1.061 -20.405 1.00 47.41 91 ILE A CA 1
ATOM 696 C C . ILE A 1 91 ? 19.951 1.748 -19.309 1.00 47.41 91 ILE A C 1
ATOM 698 O O . ILE A 1 91 ? 20.417 1.914 -18.192 1.00 47.41 91 ILE A O 1
ATOM 702 N N . GLY A 1 92 ? 18.683 2.099 -19.562 1.00 50.22 92 GLY A N 1
ATOM 703 C CA . GLY A 1 92 ? 17.919 2.961 -18.636 1.00 50.22 92 GLY A CA 1
ATOM 704 C C . GLY A 1 92 ? 16.905 2.293 -17.695 1.00 50.22 92 GLY A C 1
ATOM 705 O O . GLY A 1 92 ? 16.591 2.862 -16.659 1.00 50.22 92 GLY A O 1
ATOM 706 N N . PHE A 1 93 ? 16.364 1.116 -18.030 1.00 45.12 93 PHE A N 1
ATOM 707 C CA . PHE A 1 93 ? 15.138 0.610 -17.376 1.00 45.12 93 PHE A CA 1
ATOM 708 C C . PHE A 1 93 ? 15.372 -0.308 -16.163 1.00 45.12 93 PHE A C 1
ATOM 710 O O . PHE A 1 93 ? 14.465 -0.512 -15.364 1.00 45.12 93 PHE A O 1
ATOM 717 N N . ILE A 1 94 ? 16.575 -0.873 -16.022 1.00 47.75 94 ILE A N 1
ATOM 718 C CA . ILE A 1 94 ? 16.867 -1.940 -15.045 1.00 47.75 94 ILE A CA 1
ATOM 719 C C . ILE A 1 94 ? 17.079 -1.386 -13.622 1.00 47.75 94 ILE A C 1
ATOM 721 O O . ILE A 1 94 ? 16.850 -2.094 -12.650 1.00 47.75 94 ILE A O 1
ATOM 725 N N . TYR A 1 95 ? 17.459 -0.115 -13.482 1.00 45.69 95 TYR A N 1
ATOM 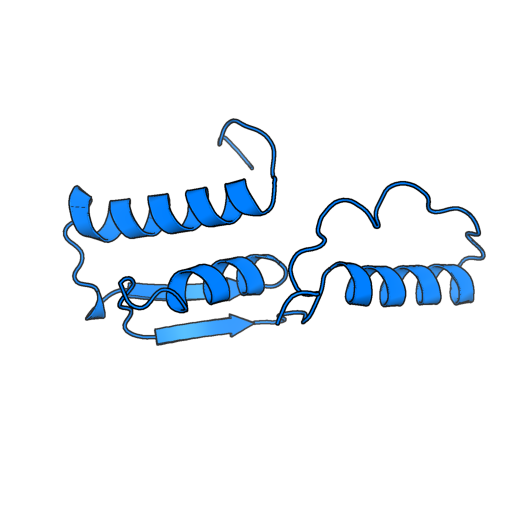726 C CA . TYR A 1 95 ? 17.925 0.457 -12.210 1.00 45.69 95 TYR A CA 1
ATOM 727 C C . TYR A 1 95 ? 16.849 1.154 -11.362 1.00 45.69 95 TYR A C 1
ATOM 729 O O . TYR A 1 95 ? 17.184 1.769 -10.356 1.00 45.69 95 TYR A O 1
ATOM 737 N N . LEU A 1 96 ? 15.572 1.107 -11.755 1.00 47.94 96 LEU A N 1
ATOM 738 C CA . LEU A 1 96 ? 14.535 1.913 -11.097 1.00 47.94 96 LEU A CA 1
ATOM 739 C C . LEU A 1 96 ? 13.874 1.222 -9.882 1.00 47.94 96 LEU A C 1
ATOM 741 O O . LEU A 1 96 ? 13.265 1.919 -9.077 1.00 47.94 96 LEU A O 1
ATOM 745 N N . PHE A 1 97 ? 13.994 -0.107 -9.715 1.00 50.09 97 PHE A N 1
ATOM 746 C CA . PHE A 1 97 ? 13.268 -0.869 -8.678 1.00 50.09 97 PHE A CA 1
ATOM 747 C C . PHE A 1 97 ? 14.030 -2.146 -8.233 1.00 50.09 97 PHE A C 1
ATOM 749 O O . PHE A 1 97 ? 13.862 -3.205 -8.836 1.00 50.09 97 PHE A O 1
ATOM 756 N N . ASP A 1 98 ? 14.875 -2.048 -7.194 1.00 47.19 98 ASP A N 1
ATOM 757 C CA . ASP A 1 98 ? 15.806 -3.102 -6.710 1.00 47.19 98 ASP A CA 1
ATOM 758 C C . ASP A 1 98 ? 15.404 -3.728 -5.354 1.00 47.19 98 ASP A C 1
ATOM 760 O O . ASP A 1 98 ? 16.228 -4.002 -4.486 1.00 47.19 98 ASP A O 1
ATOM 764 N N . SER A 1 99 ? 14.114 -3.897 -5.096 1.00 48.69 99 SER A N 1
ATOM 765 C CA . SER A 1 99 ? 13.652 -4.09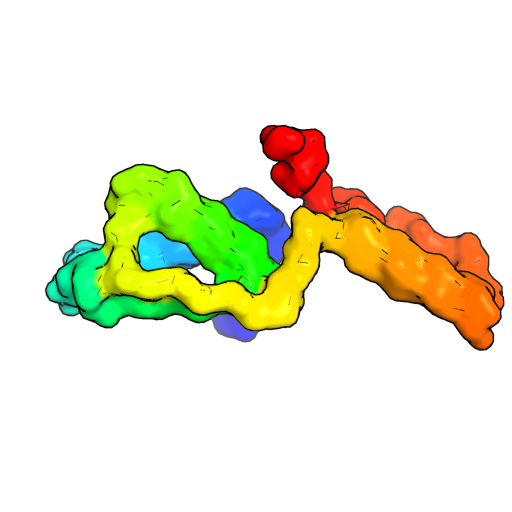0 -3.716 1.00 48.69 99 SER A CA 1
ATOM 766 C C . SER A 1 99 ? 13.210 -5.470 -3.305 1.00 48.69 99 SER A C 1
ATOM 768 O O . SER A 1 99 ? 13.058 -5.739 -2.117 1.00 48.69 99 SER A O 1
ATOM 770 N N . LEU A 1 100 ? 13.048 -6.363 -4.271 1.00 44.94 100 LEU A N 1
ATOM 771 C CA . LEU A 1 100 ? 12.627 -7.737 -4.015 1.00 44.94 100 LEU A CA 1
ATOM 772 C C . LEU A 1 100 ? 13.803 -8.723 -4.088 1.00 44.94 100 LEU A C 1
ATOM 774 O O . LEU A 1 100 ? 13.601 -9.928 -4.086 1.00 44.94 100 LEU A O 1
ATOM 778 N N . THR A 1 101 ? 15.045 -8.224 -4.096 1.00 45.66 101 THR A N 1
ATOM 779 C CA . THR A 1 101 ? 16.268 -9.032 -3.930 1.00 45.66 101 THR A CA 1
ATOM 780 C C . THR A 1 101 ? 16.613 -9.313 -2.461 1.00 45.66 101 THR A C 1
ATOM 782 O O . THR A 1 101 ? 17.604 -9.986 -2.190 1.00 45.66 101 THR A O 1
ATOM 785 N N . LYS A 1 102 ? 15.821 -8.800 -1.506 1.00 38.75 102 LYS A N 1
ATOM 786 C CA . LYS A 1 102 ? 16.101 -8.851 -0.058 1.00 38.75 102 LYS A CA 1
ATOM 787 C C . LYS A 1 102 ? 15.061 -9.622 0.771 1.00 38.75 102 LYS A C 1
ATOM 789 O O . LYS A 1 102 ? 14.847 -9.269 1.929 1.00 38.75 102 LYS A O 1
ATOM 794 N N . VAL A 1 103 ? 14.437 -10.653 0.198 1.00 36.75 103 VAL A N 1
ATOM 795 C CA . VAL A 1 103 ? 13.683 -11.669 0.961 1.00 36.75 103 VAL A CA 1
ATOM 796 C C . VAL A 1 103 ? 14.507 -12.942 1.049 1.00 36.75 103 VAL A C 1
ATOM 798 O O . VAL A 1 103 ? 15.009 -13.375 -0.013 1.00 36.75 103 VAL A O 1
#

Foldseek 3Di:
DVPDDDDDAPVVLLVVLVVVQCCCCPVVVHDQLRAEAEAEEVRQVSSCSQVVPPVRRHNYYHYYPYDLDPLVVVVVVVVVCCVPPVDDDDDPRNPRGDPNVPD

Organism: NCBI:txid392033

Radius of gyration: 16.7 Å; chains: 1; bounding box: 36×28×45 Å

pLDDT: mean 83.21, std 18.45, range [36.75, 98.62]

InterPro domains:
  IPR029058 Alpha/Beta hydrolase fold [G3DSA:3.40.50.1820] (1-94)
  IPR029058 Alpha/Beta hydrolase fold [SSF53474] (1-83)